Protein AF-A0A257CXK7-F1 (afdb_monomer_lite)

Foldseek 3Di:
DPPPPVDLVVVLVVLVVVLVVLVVVLVVCVPVDVPDPVVSVVSVVVSVVSVVVSVVSVVVVDDPPPD

Sequence (67 aa):
MTANLHSPQRRLIELTIEHGDLDALIDLACADMPLDELMIRRLKKKRLAMRDEINRLQNSLQPDDSA

Radius of gyration: 16.03 Å; chains: 1; boundin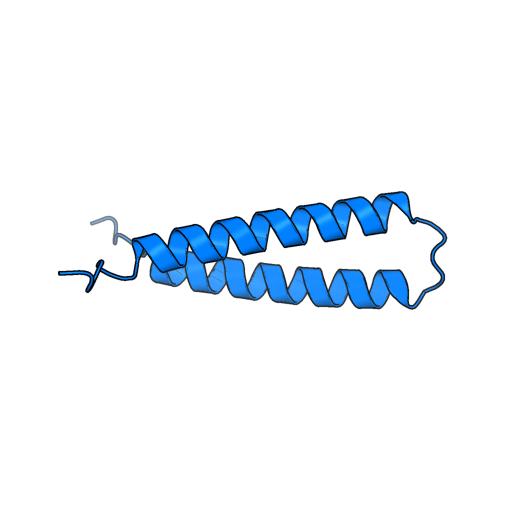g box: 45×14×49 Å

pLDDT: mean 82.99, std 15.93, range [38.97, 95.94]

Secondary structure (DSSP, 8-state):
-------HHHHHHHHHHHHHHHHHHHHHHHHS--TTHHHHHHHHHHHHHHHHHHHHHHHHHS-----

Structure (mmCIF, N/CA/C/O backbone):
data_AF-A0A257CXK7-F1
#
_entry.id   AF-A0A257CXK7-F1
#
loop_
_atom_site.group_PDB
_atom_site.id
_atom_site.type_symbol
_atom_site.label_atom_id
_atom_site.label_alt_id
_atom_site.label_comp_id
_atom_site.label_asym_id
_atom_site.label_entity_id
_atom_site.label_seq_id
_atom_site.pdbx_PDB_ins_code
_atom_site.Cartn_x
_atom_site.Cartn_y
_atom_site.Cartn_z
_atom_site.occupancy
_atom_site.B_iso_or_equiv
_atom_site.auth_seq_id
_atom_site.auth_comp_id
_atom_site.auth_asym_id
_atom_site.auth_atom_id
_atom_site.pdbx_PDB_model_num
ATOM 1 N N . MET A 1 1 ? -34.220 5.852 7.476 1.00 38.97 1 MET A N 1
ATOM 2 C CA . MET A 1 1 ? -33.207 5.280 8.388 1.00 38.97 1 MET A CA 1
ATOM 3 C C . MET A 1 1 ? -31.961 5.015 7.563 1.00 38.97 1 MET A C 1
ATOM 5 O O . MET A 1 1 ? -31.944 4.065 6.794 1.00 38.97 1 MET A O 1
ATOM 9 N N . THR A 1 2 ? -30.985 5.920 7.595 1.00 43.59 2 THR A N 1
ATOM 10 C CA . THR A 1 2 ? -29.732 5.774 6.843 1.00 43.59 2 THR A CA 1
ATOM 11 C C . THR A 1 2 ? -28.902 4.706 7.536 1.00 43.59 2 THR A C 1
ATOM 13 O O . THR A 1 2 ? -28.293 4.967 8.573 1.00 43.59 2 THR A O 1
ATOM 16 N N . ALA A 1 3 ? -28.968 3.477 7.026 1.00 50.22 3 ALA A N 1
ATOM 17 C CA . ALA A 1 3 ? -28.126 2.392 7.493 1.00 50.22 3 ALA A CA 1
ATOM 18 C C . ALA A 1 3 ? -26.676 2.883 7.467 1.00 50.22 3 ALA A C 1
ATOM 20 O O . ALA A 1 3 ? -26.207 3.398 6.452 1.00 50.22 3 ALA A O 1
ATOM 21 N N . ASN A 1 4 ? -26.006 2.787 8.608 1.00 53.94 4 ASN A N 1
ATOM 22 C CA . ASN A 1 4 ? -24.605 3.128 8.776 1.00 53.94 4 ASN A CA 1
ATOM 23 C C . ASN A 1 4 ? -23.768 2.094 7.994 1.00 53.94 4 ASN A C 1
ATOM 25 O O . ASN A 1 4 ? -23.246 1.136 8.552 1.00 53.94 4 ASN A O 1
ATOM 29 N N . LEU A 1 5 ? -23.773 2.217 6.662 1.00 56.59 5 LEU A N 1
ATOM 30 C CA . LEU A 1 5 ? -23.209 1.267 5.693 1.00 56.59 5 LEU A CA 1
ATOM 31 C C . LEU A 1 5 ? -21.685 1.388 5.571 1.00 56.59 5 LEU A C 1
ATOM 33 O O . LEU A 1 5 ? -21.055 0.597 4.872 1.00 56.59 5 LEU A O 1
ATOM 37 N N . HIS A 1 6 ? -21.093 2.349 6.273 1.00 60.91 6 HIS A N 1
ATOM 38 C CA . HIS A 1 6 ? -19.660 2.596 6.308 1.00 60.91 6 HIS A CA 1
ATOM 39 C C . HIS A 1 6 ? -19.072 1.993 7.579 1.00 60.91 6 HIS A C 1
ATOM 41 O O . HIS A 1 6 ? -18.509 2.697 8.416 1.00 60.91 6 HIS A O 1
ATOM 47 N N . SER A 1 7 ? -19.238 0.678 7.753 1.00 81.06 7 SER A N 1
ATOM 48 C CA . SER A 1 7 ? -18.533 0.004 8.835 1.00 81.06 7 SER A CA 1
ATOM 49 C C . SER A 1 7 ? -17.022 0.102 8.564 1.00 81.06 7 SER A C 1
ATOM 51 O O . SER A 1 7 ? -16.587 -0.102 7.424 1.00 81.06 7 SER A O 1
ATOM 53 N N . PRO A 1 8 ? -16.198 0.439 9.568 1.00 81.38 8 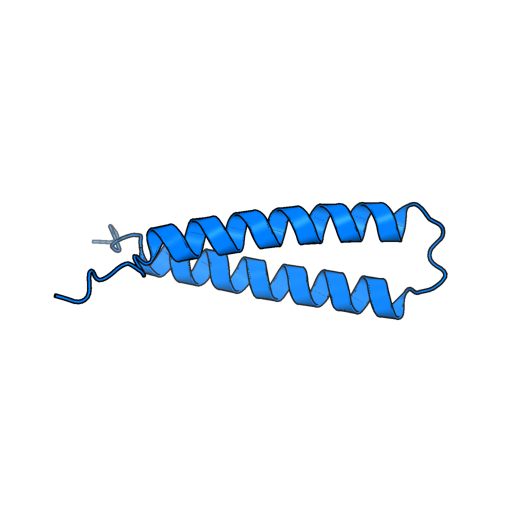PRO A N 1
ATOM 54 C CA . PRO A 1 8 ? -14.750 0.550 9.391 1.00 81.38 8 PRO A CA 1
ATOM 55 C C . PRO A 1 8 ? -14.128 -0.750 8.849 1.00 81.38 8 PRO A C 1
ATOM 57 O O . PRO A 1 8 ? -13.164 -0.710 8.091 1.00 81.38 8 PRO A O 1
ATOM 60 N N . GLN A 1 9 ? -14.748 -1.902 9.118 1.00 85.75 9 GLN A N 1
ATOM 61 C CA . GLN A 1 9 ? -14.380 -3.196 8.542 1.00 85.75 9 GLN A CA 1
ATOM 62 C C . GLN A 1 9 ? -14.595 -3.250 7.022 1.00 85.75 9 GLN A C 1
ATO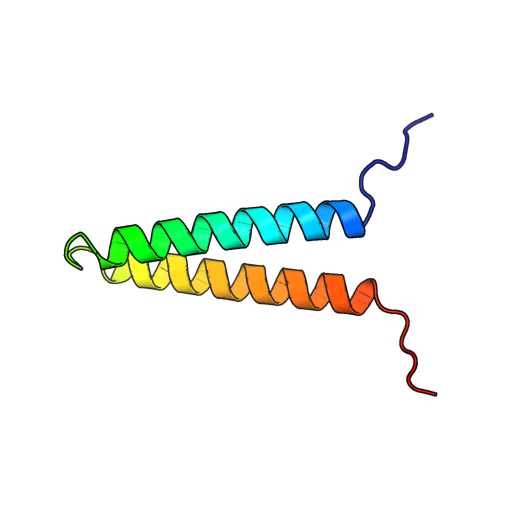M 64 O O . GLN A 1 9 ? -13.776 -3.814 6.303 1.00 85.75 9 GLN A O 1
ATOM 69 N N . ARG A 1 10 ? -15.677 -2.653 6.505 1.00 87.31 10 ARG A N 1
ATOM 70 C CA . ARG A 1 10 ? -15.927 -2.589 5.058 1.00 87.31 10 ARG A CA 1
ATOM 71 C C . ARG A 1 10 ? -14.886 -1.720 4.365 1.00 87.31 10 ARG A C 1
ATOM 73 O O . ARG A 1 10 ? -14.342 -2.124 3.343 1.00 87.31 10 ARG A O 1
ATOM 80 N N . ARG A 1 11 ? -14.553 -0.579 4.972 1.00 88.12 11 ARG A N 1
ATOM 81 C CA . ARG A 1 11 ? -13.493 0.301 4.473 1.00 88.12 11 ARG A CA 1
ATOM 82 C C . ARG A 1 11 ? -12.130 -0.398 4.459 1.00 88.12 11 ARG A C 1
ATOM 84 O O . ARG A 1 11 ? -11.369 -0.216 3.517 1.00 88.12 11 ARG A O 1
ATOM 91 N N . LEU A 1 12 ? -11.850 -1.235 5.459 1.00 90.94 12 LEU A N 1
ATOM 92 C CA . LEU A 1 12 ? -10.638 -2.051 5.509 1.00 90.94 12 LEU A CA 1
ATOM 93 C C . LEU A 1 12 ? -10.572 -3.060 4.355 1.00 90.94 12 LEU A C 1
ATOM 95 O O . LEU A 1 12 ? -9.521 -3.209 3.735 1.00 90.94 12 LEU A O 1
ATOM 99 N N . ILE A 1 13 ? -11.686 -3.727 4.047 1.00 91.62 13 ILE A N 1
ATOM 100 C CA . ILE A 1 13 ? -11.766 -4.666 2.920 1.00 91.62 13 ILE A CA 1
ATOM 101 C C . ILE A 1 13 ? -11.524 -3.932 1.597 1.00 91.62 13 ILE A C 1
ATOM 103 O O . ILE A 1 13 ? -10.700 -4.375 0.804 1.00 91.62 13 ILE A O 1
ATOM 107 N N . GLU A 1 14 ? -12.193 -2.796 1.384 1.00 92.38 14 GLU A N 1
ATOM 108 C CA . GLU A 1 14 ? -12.019 -1.964 0.185 1.00 92.38 14 GLU A CA 1
ATOM 109 C C . GLU A 1 14 ? -10.558 -1.543 -0.007 1.00 92.38 14 GLU A C 1
ATOM 111 O O . GLU A 1 14 ? -9.994 -1.767 -1.074 1.00 92.38 14 GLU A O 1
ATOM 116 N N . LEU A 1 15 ? -9.921 -1.015 1.045 1.00 92.69 15 LEU A N 1
ATOM 117 C CA . LEU A 1 15 ? -8.513 -0.615 1.005 1.00 92.69 15 LEU A CA 1
ATOM 118 C C . LEU A 1 15 ? -7.578 -1.800 0.735 1.00 92.69 15 LEU A C 1
ATOM 120 O O . LEU A 1 15 ? -6.592 -1.652 0.021 1.00 92.69 15 LEU A O 1
ATOM 124 N N . THR A 1 16 ? -7.880 -2.977 1.288 1.00 93.12 16 THR A N 1
ATOM 125 C CA . THR A 1 16 ? -7.073 -4.189 1.072 1.00 93.12 16 THR A CA 1
ATOM 126 C C . THR A 1 16 ? -7.144 -4.658 -0.381 1.00 93.12 16 THR A C 1
ATOM 128 O O . THR A 1 16 ? -6.122 -5.038 -0.951 1.00 93.12 16 THR A O 1
ATOM 131 N N . ILE A 1 17 ? -8.333 -4.599 -0.990 1.00 95.19 17 ILE A N 1
ATOM 132 C CA . ILE A 1 17 ? -8.531 -4.917 -2.411 1.00 95.19 17 ILE A CA 1
ATOM 133 C C . ILE A 1 17 ? -7.779 -3.906 -3.278 1.00 95.19 17 ILE A C 1
ATOM 135 O O . ILE A 1 17 ? -6.959 -4.306 -4.099 1.00 95.19 17 ILE A O 1
ATOM 139 N N . GLU A 1 18 ? -7.982 -2.608 -3.035 1.00 94.81 18 GLU A N 1
ATOM 140 C CA . GLU A 1 18 ? -7.321 -1.540 -3.794 1.00 94.81 18 GLU A CA 1
ATOM 141 C C . GLU A 1 18 ? -5.788 -1.634 -3.688 1.00 94.81 18 GLU A C 1
ATOM 143 O O . GLU A 1 18 ? -5.069 -1.406 -4.662 1.00 94.81 18 GLU A O 1
ATOM 148 N N . HIS A 1 19 ? -5.275 -2.041 -2.522 1.00 95.75 19 HIS A N 1
ATOM 149 C CA . HIS A 1 19 ? -3.849 -2.280 -2.315 1.00 95.75 19 HIS A CA 1
ATOM 150 C C . HIS A 1 19 ? -3.344 -3.450 -3.158 1.00 95.75 19 HIS A C 1
ATOM 152 O O . HIS A 1 19 ? -2.272 -3.342 -3.752 1.00 95.75 19 HIS A O 1
ATOM 158 N N . GLY A 1 20 ? -4.095 -4.553 -3.216 1.00 95.50 20 GLY A N 1
ATOM 159 C CA . GLY A 1 20 ? -3.763 -5.708 -4.053 1.00 95.50 20 GLY A CA 1
ATOM 160 C C . GLY A 1 20 ? -3.746 -5.365 -5.543 1.00 95.50 20 GLY A C 1
ATOM 161 O O . GLY A 1 20 ? -2.790 -5.706 -6.238 1.00 95.50 20 GLY A O 1
ATOM 162 N N . ASP A 1 21 ? -4.747 -4.620 -6.013 1.00 95.00 21 ASP A N 1
ATOM 163 C CA . ASP A 1 21 ? -4.812 -4.144 -7.399 1.00 95.00 21 ASP A CA 1
ATOM 164 C C . ASP A 1 21 ? -3.615 -3.243 -7.733 1.00 95.00 21 ASP A C 1
ATOM 166 O O . ASP A 1 21 ? -2.991 -3.368 -8.790 1.00 95.00 21 ASP A O 1
ATOM 170 N N . LEU A 1 22 ? -3.247 -2.352 -6.808 1.00 94.25 22 LEU A N 1
ATOM 171 C CA . LEU A 1 22 ? -2.090 -1.480 -6.969 1.00 94.25 22 LEU A CA 1
ATOM 172 C C . LEU A 1 22 ? -0.769 -2.260 -7.006 1.00 94.25 22 LEU A C 1
ATOM 174 O O . LEU A 1 22 ? 0.145 -1.858 -7.728 1.00 94.25 22 LEU A O 1
ATOM 178 N N . ASP A 1 23 ? -0.663 -3.359 -6.260 1.00 94.62 23 ASP A N 1
ATOM 179 C CA . ASP A 1 23 ? 0.507 -4.239 -6.285 1.00 94.62 23 ASP A CA 1
ATOM 180 C C . ASP A 1 23 ? 0.645 -4.932 -7.646 1.00 94.62 23 ASP A C 1
ATOM 182 O O . ASP A 1 23 ? 1.696 -4.840 -8.280 1.00 94.62 23 ASP A O 1
ATOM 186 N N . ALA A 1 24 ? -0.451 -5.493 -8.166 1.00 94.12 24 ALA A N 1
ATOM 187 C CA . ALA A 1 24 ? -0.481 -6.110 -9.491 1.00 94.12 24 ALA A CA 1
ATOM 188 C C . ALA A 1 24 ? -0.125 -5.112 -10.612 1.00 94.12 24 ALA A C 1
ATOM 190 O O . ALA A 1 24 ? 0.605 -5.448 -11.548 1.00 94.12 24 ALA A O 1
ATOM 191 N N . LEU A 1 25 ? -0.590 -3.860 -10.508 1.00 91.81 25 LEU A N 1
ATOM 192 C CA . LEU A 1 25 ? -0.217 -2.790 -11.440 1.00 91.81 25 LEU A CA 1
ATOM 193 C C . LEU A 1 25 ? 1.276 -2.449 -11.376 1.00 91.81 25 LEU A C 1
ATOM 195 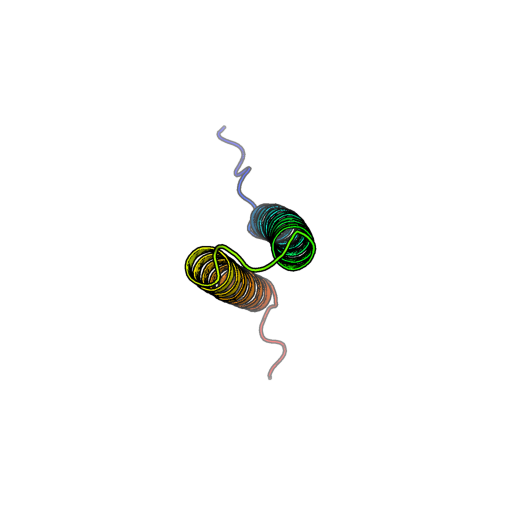O O . LEU A 1 25 ? 1.881 -2.160 -12.410 1.00 91.81 25 LEU A O 1
ATOM 199 N N . ILE A 1 26 ? 1.876 -2.457 -10.182 1.00 91.38 26 ILE A N 1
ATOM 200 C CA . ILE A 1 26 ? 3.317 -2.230 -10.016 1.00 91.38 26 ILE A CA 1
ATOM 201 C C . ILE A 1 26 ? 4.109 -3.373 -10.646 1.00 91.38 26 ILE A C 1
ATOM 203 O O . ILE A 1 26 ? 5.093 -3.095 -11.331 1.00 91.38 26 ILE A O 1
ATOM 207 N N . ASP A 1 27 ? 3.691 -4.621 -10.442 1.00 92.19 27 ASP A N 1
ATOM 208 C CA . ASP A 1 27 ? 4.368 -5.793 -10.999 1.00 92.19 27 ASP A CA 1
ATOM 209 C C . ASP A 1 27 ? 4.345 -5.774 -12.530 1.00 92.19 27 ASP A C 1
ATOM 211 O O . ASP A 1 27 ? 5.388 -5.944 -13.165 1.00 92.19 27 ASP A O 1
ATOM 215 N N . LEU A 1 28 ? 3.190 -5.451 -13.124 1.00 89.75 28 LEU A N 1
ATOM 216 C CA . LEU A 1 28 ? 3.062 -5.269 -14.570 1.00 89.75 28 LEU A CA 1
ATOM 217 C C . LEU A 1 28 ? 3.960 -4.132 -15.080 1.00 89.75 28 LEU A C 1
ATOM 219 O O . LEU A 1 28 ? 4.706 -4.314 -16.039 1.00 89.75 28 LEU A O 1
ATOM 223 N N . ALA A 1 29 ? 3.945 -2.977 -14.407 1.00 87.56 29 ALA A N 1
ATOM 224 C CA . ALA A 1 29 ? 4.777 -1.833 -14.778 1.00 87.56 29 ALA A CA 1
ATOM 225 C C . ALA A 1 29 ? 6.285 -2.109 -14.630 1.00 87.56 29 ALA A C 1
ATOM 227 O O . ALA A 1 29 ? 7.093 -1.505 -15.331 1.00 87.56 29 ALA A O 1
ATOM 228 N N . CYS A 1 30 ? 6.682 -3.003 -13.720 1.00 87.56 30 CYS A N 1
ATOM 229 C CA . CYS A 1 30 ? 8.074 -3.431 -13.586 1.00 87.56 30 CYS A CA 1
ATOM 230 C C . CYS A 1 30 ? 8.486 -4.433 -14.677 1.00 87.56 30 CYS A C 1
ATOM 232 O O . CYS A 1 30 ? 9.661 -4.467 -15.040 1.00 87.56 30 CYS A O 1
ATOM 234 N N . ALA A 1 31 ? 7.549 -5.242 -15.181 1.00 87.25 31 ALA A N 1
ATOM 235 C CA . ALA A 1 31 ? 7.817 -6.271 -16.181 1.00 87.25 31 ALA A CA 1
ATOM 236 C C . ALA A 1 31 ? 8.031 -5.704 -17.596 1.00 87.25 31 ALA A C 1
ATOM 238 O O . ALA A 1 31 ? 8.852 -6.233 -18.342 1.00 87.25 31 ALA A O 1
ATOM 239 N N . ASP A 1 32 ? 7.349 -4.613 -17.954 1.00 79.50 32 ASP A N 1
ATOM 240 C CA . ASP A 1 32 ? 7.270 -4.109 -19.337 1.00 79.50 32 ASP A CA 1
ATOM 241 C C . ASP A 1 32 ? 8.436 -3.183 -19.760 1.00 79.50 32 ASP A C 1
ATOM 243 O O . ASP A 1 32 ? 8.300 -2.345 -20.646 1.00 79.50 32 ASP A O 1
ATOM 247 N N . MET A 1 33 ? 9.614 -3.364 -19.142 1.00 68.44 33 MET A N 1
ATOM 248 C CA . MET A 1 33 ? 10.808 -2.507 -19.244 1.00 68.44 33 MET A CA 1
ATOM 249 C C . MET A 1 33 ? 10.628 -1.153 -18.517 1.00 68.44 33 MET A C 1
ATOM 251 O O . MET A 1 33 ? 9.665 -0.432 -18.769 1.00 68.44 33 MET A O 1
ATOM 255 N N . PRO A 1 34 ? 11.548 -0.749 -17.614 1.00 65.00 34 PRO A N 1
ATOM 256 C CA . PRO A 1 34 ? 11.370 0.414 -16.740 1.00 65.00 34 PRO A CA 1
ATOM 257 C C . PRO A 1 34 ? 11.628 1.739 -17.481 1.00 65.00 34 PRO A C 1
ATOM 259 O O . PRO A 1 34 ? 12.511 2.510 -17.118 1.00 65.00 34 PRO A O 1
ATOM 262 N N . LEU A 1 35 ? 10.861 2.019 -18.534 1.00 64.44 35 LEU A N 1
ATOM 263 C CA . LEU A 1 35 ? 10.895 3.295 -19.253 1.00 64.44 35 LEU A CA 1
ATOM 264 C C . LEU A 1 35 ? 10.401 4.454 -18.382 1.00 64.44 35 LEU A C 1
ATOM 266 O O . LEU A 1 35 ? 10.805 5.595 -18.597 1.00 64.44 35 LEU A O 1
ATOM 270 N N . ASP A 1 36 ? 9.572 4.164 -17.374 1.00 82.81 36 ASP A N 1
ATOM 271 C CA . ASP A 1 36 ? 8.974 5.179 -16.510 1.00 82.81 36 ASP A CA 1
ATOM 272 C C . ASP A 1 36 ? 9.241 4.915 -15.016 1.00 82.81 36 ASP A C 1
ATOM 274 O O . ASP A 1 36 ? 8.351 4.644 -14.204 1.00 82.81 36 ASP A O 1
ATOM 278 N N . GLU A 1 37 ? 10.517 5.009 -14.623 1.00 85.75 37 GLU A N 1
ATOM 279 C CA . GLU A 1 37 ? 10.933 4.912 -13.217 1.00 85.75 37 GLU A CA 1
ATOM 280 C C . GLU A 1 37 ? 10.175 5.885 -12.302 1.00 85.75 37 GLU A C 1
ATOM 282 O O . GLU A 1 37 ? 9.916 5.577 -11.134 1.00 85.75 37 GLU A O 1
ATOM 287 N N . LEU A 1 38 ? 9.825 7.073 -12.806 1.00 90.00 38 LEU A N 1
ATOM 288 C CA . LEU A 1 38 ? 9.097 8.073 -12.035 1.00 90.00 38 LEU A CA 1
ATOM 289 C C . LEU A 1 38 ? 7.675 7.594 -11.732 1.00 90.00 38 LEU A C 1
ATOM 291 O O . LEU A 1 38 ? 7.220 7.727 -10.590 1.00 90.00 38 LEU A O 1
ATOM 295 N N . MET A 1 39 ? 6.989 7.013 -12.718 1.00 89.69 39 MET A N 1
ATOM 296 C CA . MET A 1 39 ? 5.691 6.375 -12.518 1.00 89.69 39 MET A CA 1
ATOM 297 C C . MET A 1 39 ? 5.784 5.231 -11.504 1.00 89.69 39 MET A C 1
ATOM 299 O O . MET A 1 39 ? 5.018 5.226 -10.537 1.00 89.69 39 MET A O 1
ATOM 303 N N . ILE A 1 40 ? 6.764 4.331 -11.631 1.00 90.62 40 ILE A N 1
ATOM 304 C CA . ILE A 1 40 ? 6.959 3.216 -10.685 1.00 90.62 40 ILE A CA 1
ATOM 305 C C . ILE A 1 40 ? 7.194 3.738 -9.258 1.00 90.62 40 ILE A C 1
ATOM 307 O O . ILE A 1 40 ? 6.586 3.250 -8.302 1.00 90.62 40 ILE A O 1
ATOM 311 N N . ARG A 1 41 ? 8.024 4.776 -9.082 1.00 92.12 41 ARG A N 1
ATOM 312 C CA . ARG A 1 41 ? 8.257 5.414 -7.771 1.00 92.12 41 ARG A CA 1
ATOM 313 C C . ARG A 1 41 ? 6.972 6.012 -7.189 1.00 92.12 41 ARG A C 1
ATOM 315 O O . ARG A 1 41 ? 6.727 5.880 -5.989 1.00 92.12 41 ARG A O 1
ATOM 322 N N . ARG A 1 42 ? 6.132 6.643 -8.018 1.00 93.44 42 ARG A N 1
ATOM 323 C CA . ARG A 1 42 ? 4.829 7.189 -7.596 1.00 93.44 42 ARG A CA 1
ATOM 324 C C . ARG A 1 42 ? 3.864 6.085 -7.171 1.00 93.44 42 ARG A C 1
ATOM 326 O O . ARG A 1 42 ? 3.224 6.234 -6.132 1.00 93.44 42 ARG A O 1
ATOM 333 N N . LEU A 1 43 ? 3.785 4.986 -7.921 1.00 92.50 43 LEU A N 1
ATOM 334 C CA . LEU A 1 43 ? 2.940 3.839 -7.579 1.00 92.50 43 LEU A CA 1
ATOM 335 C C . LEU A 1 43 ? 3.386 3.194 -6.262 1.00 92.50 43 LEU A C 1
ATOM 337 O O . LEU A 1 43 ? 2.571 3.023 -5.360 1.00 92.50 43 LEU A O 1
ATOM 341 N N . LYS A 1 44 ? 4.693 2.962 -6.079 1.00 94.00 44 LYS A N 1
ATOM 342 C CA . LYS A 1 44 ? 5.247 2.451 -4.813 1.00 94.00 44 LYS A CA 1
ATOM 343 C C . LYS A 1 44 ? 4.943 3.370 -3.626 1.00 94.00 44 LYS A C 1
ATOM 345 O O . LYS A 1 44 ? 4.615 2.882 -2.547 1.00 94.00 44 LYS A O 1
ATOM 350 N N . LYS A 1 45 ? 5.007 4.694 -3.816 1.00 95.81 45 LYS A N 1
ATOM 351 C CA . LYS A 1 45 ? 4.630 5.670 -2.778 1.00 95.81 45 LYS A CA 1
ATOM 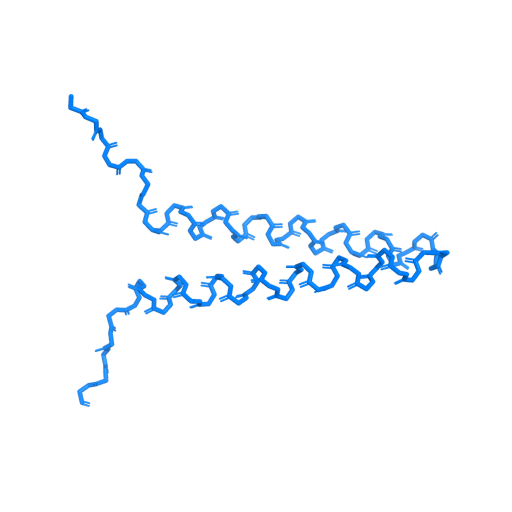352 C C . LYS A 1 45 ? 3.138 5.600 -2.441 1.00 95.81 45 LYS A C 1
ATOM 354 O O . LYS A 1 45 ? 2.792 5.643 -1.265 1.00 95.81 45 LYS A O 1
ATOM 359 N N . LYS A 1 46 ? 2.268 5.479 -3.449 1.00 94.81 46 LYS A N 1
ATOM 360 C CA . LYS A 1 46 ? 0.825 5.279 -3.239 1.00 94.81 46 LYS A CA 1
ATOM 361 C C . LYS A 1 46 ? 0.553 3.989 -2.465 1.00 94.81 46 LYS A C 1
ATOM 363 O O . LYS A 1 46 ? -0.185 4.030 -1.488 1.00 94.81 46 LYS A O 1
ATOM 368 N N . ARG A 1 47 ? 1.219 2.888 -2.832 1.00 94.88 47 ARG A N 1
ATOM 369 C CA . ARG A 1 47 ? 1.106 1.596 -2.139 1.00 94.88 47 ARG A CA 1
ATOM 370 C C . ARG A 1 47 ? 1.497 1.712 -0.672 1.00 94.88 47 ARG A C 1
ATOM 372 O O . ARG A 1 47 ? 0.773 1.235 0.192 1.00 94.88 47 ARG A O 1
ATOM 379 N N . LEU A 1 48 ? 2.606 2.396 -0.381 1.00 95.94 48 LEU A N 1
ATOM 380 C CA . LEU A 1 48 ? 3.039 2.636 0.995 1.00 95.94 48 LEU A CA 1
ATOM 381 C C . LEU A 1 48 ? 1.986 3.413 1.799 1.00 95.94 48 LEU A C 1
ATOM 383 O O . LEU A 1 48 ? 1.630 2.983 2.889 1.00 95.94 48 LEU A O 1
ATOM 387 N N . ALA A 1 49 ? 1.452 4.504 1.244 1.00 94.25 49 ALA A N 1
ATOM 388 C CA . ALA A 1 49 ? 0.418 5.293 1.912 1.00 94.25 49 ALA A CA 1
ATOM 389 C C . ALA A 1 49 ? -0.856 4.474 2.185 1.00 94.25 49 ALA A C 1
ATOM 391 O O . ALA A 1 49 ? -1.421 4.563 3.271 1.00 94.25 49 ALA A O 1
ATOM 392 N N . MET A 1 50 ? -1.270 3.640 1.228 1.00 94.06 50 MET A N 1
ATOM 393 C CA . MET A 1 50 ? -2.437 2.769 1.366 1.00 94.06 50 MET A CA 1
ATOM 394 C C . MET A 1 50 ? -2.221 1.688 2.428 1.00 94.06 50 MET A C 1
ATOM 396 O O . MET A 1 50 ? -3.093 1.457 3.258 1.00 94.06 50 MET A O 1
ATOM 400 N N . ARG A 1 51 ? -1.028 1.082 2.472 1.00 94.75 51 ARG A N 1
ATOM 401 C CA . ARG A 1 51 ? -0.640 0.150 3.538 1.00 94.75 51 ARG A CA 1
ATOM 402 C C . ARG A 1 51 ? -0.675 0.818 4.913 1.00 94.75 51 ARG A C 1
ATOM 404 O O . ARG A 1 51 ? -1.140 0.220 5.877 1.00 94.75 51 ARG A O 1
ATOM 411 N N . ASP A 1 52 ? -0.194 2.054 5.013 1.00 94.94 52 ASP A N 1
ATOM 412 C CA . ASP A 1 52 ? -0.217 2.800 6.271 1.00 94.94 52 ASP A CA 1
ATOM 413 C C . ASP A 1 52 ? -1.658 3.136 6.702 1.00 94.94 52 ASP A C 1
ATOM 415 O O . ASP A 1 52 ? -1.966 3.085 7.893 1.00 94.94 52 ASP A O 1
ATOM 419 N N . GLU A 1 53 ? -2.557 3.429 5.758 1.00 93.19 53 GLU A N 1
ATOM 420 C CA . GLU A 1 53 ? -3.989 3.626 6.024 1.00 93.19 53 GLU A CA 1
ATOM 421 C C . GLU A 1 53 ? -4.668 2.330 6.491 1.00 93.19 53 GLU A C 1
ATOM 423 O O . GLU A 1 53 ? -5.383 2.352 7.493 1.00 93.19 53 GLU A O 1
ATOM 428 N N . ILE A 1 54 ? -4.376 1.198 5.838 1.00 92.81 54 ILE A N 1
ATOM 429 C CA . ILE A 1 54 ? -4.825 -0.141 6.253 1.00 92.81 54 ILE A CA 1
ATOM 430 C C . ILE A 1 54 ? -4.396 -0.417 7.693 1.00 92.81 54 ILE A C 1
ATOM 432 O O . ILE A 1 54 ? -5.245 -0.724 8.523 1.00 92.81 54 ILE A O 1
ATOM 436 N N . ASN A 1 55 ? -3.113 -0.236 8.015 1.00 92.56 55 ASN A N 1
ATOM 437 C CA . ASN A 1 55 ? -2.592 -0.485 9.360 1.00 92.56 55 ASN A CA 1
ATOM 438 C C . ASN A 1 55 ? -3.254 0.419 10.408 1.00 92.56 55 ASN A C 1
ATOM 440 O O . ASN A 1 55 ? -3.621 -0.040 11.484 1.00 92.56 55 ASN A O 1
ATOM 444 N N . ARG A 1 56 ? -3.448 1.709 10.104 1.00 91.00 56 ARG A N 1
ATOM 445 C CA . ARG A 1 56 ? -4.144 2.638 11.012 1.00 91.00 56 ARG A CA 1
ATOM 446 C C . ARG A 1 56 ? -5.589 2.219 11.258 1.00 91.00 56 ARG A C 1
ATOM 448 O O . ARG A 1 56 ? -6.059 2.317 12.387 1.00 91.00 56 ARG A O 1
ATOM 455 N N . LEU A 1 57 ? -6.279 1.765 10.215 1.00 89.88 57 LEU A N 1
ATOM 456 C CA . LEU A 1 57 ? -7.662 1.313 10.306 1.00 89.88 57 LEU A CA 1
ATOM 457 C C . LEU A 1 57 ? -7.777 -0.046 11.009 1.00 89.88 57 LEU A C 1
ATOM 459 O O . LEU A 1 57 ? -8.712 -0.256 11.770 1.00 89.88 57 LEU A O 1
ATOM 463 N N . GLN A 1 58 ? -6.820 -0.954 10.811 1.00 89.56 58 GLN A N 1
ATOM 464 C CA . GLN A 1 58 ? -6.731 -2.204 11.569 1.00 89.56 58 GLN A CA 1
ATOM 465 C C . GLN A 1 58 ? -6.494 -1.934 13.052 1.00 89.56 58 GLN A C 1
ATOM 467 O O . GLN A 1 58 ? -7.205 -2.487 13.884 1.00 89.56 58 GLN A O 1
ATOM 472 N N . ASN A 1 59 ? -5.568 -1.032 13.379 1.00 88.38 59 ASN A N 1
ATOM 473 C CA . ASN A 1 59 ? -5.278 -0.662 14.761 1.00 88.38 59 ASN A CA 1
ATOM 474 C C . ASN A 1 59 ? -6.464 0.029 15.442 1.00 88.38 59 ASN A C 1
ATOM 476 O O . ASN A 1 59 ? -6.670 -0.175 16.626 1.00 88.38 59 ASN A O 1
ATOM 480 N N . SER A 1 60 ? -7.265 0.825 14.724 1.00 85.94 60 SER A N 1
ATOM 481 C CA . SER A 1 60 ? -8.477 1.422 15.307 1.00 85.94 60 SER A CA 1
ATOM 482 C C . SER A 1 60 ? -9.631 0.426 15.465 1.00 85.94 60 SER A C 1
ATOM 484 O O . SER A 1 60 ? -10.552 0.670 16.244 1.00 85.94 60 SER A O 1
ATOM 486 N N . LEU A 1 61 ? -9.600 -0.678 14.713 1.00 83.44 61 LEU A N 1
ATOM 487 C CA . LEU A 1 61 ? -10.561 -1.777 14.785 1.00 83.44 61 LEU A CA 1
ATOM 488 C C . LEU A 1 61 ? -10.196 -2.827 15.839 1.00 83.44 61 LEU A C 1
ATOM 490 O O . LEU A 1 61 ? -11.097 -3.498 16.344 1.00 83.44 61 LEU A O 1
ATOM 494 N N . GLN A 1 62 ? -8.909 -2.995 16.152 1.00 75.81 62 GLN A N 1
ATOM 495 C CA . GLN A 1 62 ? -8.475 -3.806 17.282 1.00 75.81 62 GLN A CA 1
ATOM 496 C C . GLN A 1 62 ? -8.650 -2.992 18.570 1.00 75.81 62 GLN A C 1
ATOM 498 O O . GLN A 1 62 ? -8.033 -1.938 18.700 1.00 75.81 62 GLN A O 1
ATOM 503 N N . PRO A 1 63 ? -9.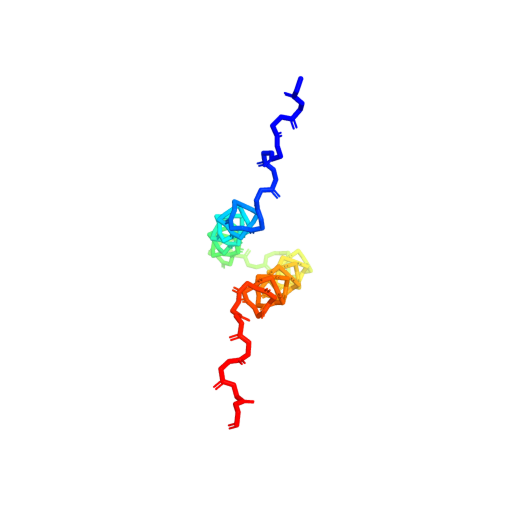477 -3.439 19.531 1.00 59.72 63 PRO A N 1
ATOM 504 C CA . PRO A 1 63 ? -9.421 -2.864 20.864 1.00 59.72 63 PRO A CA 1
ATOM 505 C C . PRO A 1 63 ? -8.031 -3.169 21.433 1.00 59.72 63 PRO A C 1
ATOM 507 O O . PRO A 1 63 ? -7.547 -4.295 21.296 1.00 59.72 63 PRO A O 1
ATOM 510 N N . ASP A 1 64 ? -7.376 -2.168 22.019 1.00 54.12 64 ASP A N 1
ATOM 511 C CA . ASP A 1 64 ? -6.121 -2.353 22.744 1.00 54.12 64 ASP A CA 1
ATOM 512 C C . ASP A 1 64 ? -6.335 -3.379 23.874 1.00 54.12 64 ASP A C 1
ATOM 514 O O . ASP A 1 64 ? -6.740 -3.026 24.977 1.00 54.12 64 ASP A O 1
ATOM 518 N N . ASP A 1 65 ? -6.033 -4.656 23.628 1.00 50.81 65 ASP A N 1
ATOM 519 C CA . ASP A 1 65 ? -5.861 -5.686 24.667 1.00 50.81 65 ASP A CA 1
ATOM 520 C C . ASP A 1 65 ? -4.468 -5.553 25.322 1.00 50.81 65 ASP A C 1
ATOM 522 O O . ASP A 1 65 ? -3.770 -6.529 25.589 1.00 50.81 65 ASP A O 1
ATOM 526 N N . SER A 1 66 ? -4.019 -4.318 25.555 1.00 48.34 66 SER A N 1
ATOM 527 C CA . SER A 1 66 ? -2.820 -4.027 26.345 1.00 48.34 66 SER A CA 1
ATOM 528 C C . SER A 1 66 ? -3.245 -3.397 27.667 1.00 48.34 66 SER A C 1
ATOM 530 O O . SER A 1 66 ? -3.201 -2.179 27.839 1.00 48.34 66 SER A O 1
ATOM 532 N N . ALA A 1 67 ? -3.715 -4.267 28.564 1.00 41.69 67 ALA A N 1
ATOM 533 C CA . ALA A 1 67 ? -3.770 -4.041 30.007 1.00 41.69 67 ALA A CA 1
ATOM 534 C C . ALA A 1 67 ? -2.400 -4.302 30.651 1.00 41.69 67 ALA A C 1
ATOM 536 O O . ALA A 1 67 ? -1.661 -5.173 30.133 1.00 41.69 67 ALA A O 1
#